Protein AF-A0A2M7XAG6-F1 (afdb_monomer_lite)

Foldseek 3Di:
DLVLLLVLQQLLLQLVCLVPVVCSVVSNCCRPVPVLCVLLQVVHAPVVDPPVVSVVSLLDLRVVNHNVVVCVVVVVDDDVRNVVSVVSNVVSSVVSVVVSVVSVVVSVVSNVVVPD

Sequence (116 aa):
MAVILFFCLLFITNMSAFWMPENGWAAQFLFIAIITDFLSGGVFPLDILPLAFQKVLYSTPFPYLLFFPLQVYLGKIAGLEIIRGLATAFTWVFILFMTVKFIWAKGLRRYSAEGR

Secondary structure (DSSP, 8-state):
-HHHHHHHHHHHHHGGGGT-GGGHHHHHIIIIIIIIHHHTTSSS-GGGS-HHHHHHHHHSSGGGGTHHHHHHHTTSS-THHHHHHHHHHHHHHHHHHHHHHHHHHHHHHHHHHH--

InterPro domains:
  IPR010390 ABC-2 transporter-like [PF06182] (2-115)

Structure (mmCIF, N/CA/C/O backbone):
data_AF-A0A2M7XAG6-F1
#
_entry.id   AF-A0A2M7XAG6-F1
#
loop_
_atom_site.group_PDB
_atom_site.id
_atom_site.type_symbol
_atom_site.label_atom_id
_atom_site.label_alt_id
_atom_site.label_comp_id
_atom_site.label_asym_id
_atom_site.label_entity_id
_atom_site.label_seq_id
_atom_site.pdbx_PDB_ins_code
_atom_site.Cartn_x
_atom_site.Cartn_y
_atom_site.Cartn_z
_atom_site.occupancy
_atom_site.B_iso_or_equiv
_atom_site.auth_seq_id
_atom_site.auth_comp_id
_atom_site.auth_asym_id
_atom_site.auth_atom_id
_atom_site.pdbx_PDB_model_num
ATOM 1 N N . MET A 1 1 ? 3.346 -9.628 6.416 1.00 88.62 1 MET A N 1
ATOM 2 C CA . MET A 1 1 ? 2.461 -9.611 5.223 1.00 88.62 1 MET A CA 1
ATOM 3 C C . MET A 1 1 ? 2.483 -8.257 4.527 1.00 88.62 1 MET A C 1
ATOM 5 O O . MET A 1 1 ? 2.799 -8.244 3.347 1.00 88.62 1 MET A O 1
ATOM 9 N N . ALA A 1 2 ? 2.266 -7.139 5.235 1.00 94.06 2 ALA A N 1
ATOM 10 C CA . ALA A 1 2 ? 2.372 -5.784 4.669 1.00 94.06 2 ALA A CA 1
ATOM 11 C C . ALA A 1 2 ? 3.692 -5.531 3.911 1.00 94.06 2 ALA A C 1
ATOM 13 O O . ALA A 1 2 ? 3.666 -5.102 2.766 1.00 94.06 2 ALA A O 1
ATOM 14 N N . VAL A 1 3 ? 4.837 -5.915 4.493 1.00 96.12 3 VAL A N 1
ATOM 15 C CA . VAL A 1 3 ? 6.156 -5.806 3.832 1.00 96.12 3 VAL A CA 1
ATOM 16 C C . VAL A 1 3 ? 6.214 -6.574 2.507 1.00 96.12 3 VAL A C 1
ATOM 18 O O . VAL A 1 3 ? 6.760 -6.073 1.532 1.00 96.12 3 VAL A O 1
ATOM 21 N N . ILE A 1 4 ? 5.625 -7.772 2.444 1.00 96.88 4 ILE A N 1
ATOM 22 C CA . ILE A 1 4 ? 5.623 -8.600 1.228 1.00 96.88 4 ILE A CA 1
ATOM 23 C C . ILE A 1 4 ? 4.717 -7.974 0.163 1.00 96.88 4 ILE A C 1
ATOM 25 O O . ILE A 1 4 ? 5.116 -7.884 -0.993 1.00 96.88 4 ILE A O 1
ATOM 29 N N . LEU A 1 5 ? 3.525 -7.501 0.550 1.00 96.50 5 LEU A N 1
ATOM 30 C CA . LEU A 1 5 ? 2.631 -6.760 -0.346 1.00 96.50 5 LEU A CA 1
ATOM 31 C C . LEU A 1 5 ? 3.331 -5.532 -0.928 1.00 96.50 5 LEU A C 1
ATOM 33 O O . LEU A 1 5 ? 3.344 -5.356 -2.145 1.00 96.50 5 LEU A O 1
ATOM 37 N N . PHE A 1 6 ? 3.943 -4.719 -0.063 1.00 96.94 6 PHE A N 1
ATOM 38 C CA . PHE A 1 6 ? 4.672 -3.527 -0.474 1.00 96.94 6 PHE A CA 1
ATOM 39 C C . PHE A 1 6 ? 5.818 -3.878 -1.420 1.00 96.94 6 PHE A C 1
ATOM 41 O O . PHE A 1 6 ? 5.941 -3.271 -2.479 1.00 96.94 6 PHE A O 1
ATOM 48 N N . PHE A 1 7 ? 6.602 -4.908 -1.090 1.00 96.75 7 PHE A N 1
ATOM 49 C CA . PHE A 1 7 ? 7.667 -5.399 -1.956 1.00 96.75 7 PHE A CA 1
ATOM 50 C C . PHE A 1 7 ? 7.134 -5.802 -3.335 1.00 96.75 7 PHE A C 1
ATOM 52 O O . PHE A 1 7 ? 7.703 -5.392 -4.341 1.00 96.75 7 PHE A O 1
ATOM 59 N N . CYS A 1 8 ? 6.031 -6.554 -3.417 1.00 97.31 8 CYS A N 1
ATOM 60 C CA . CYS A 1 8 ? 5.456 -6.937 -4.707 1.00 97.31 8 CYS A CA 1
ATOM 61 C C . CYS A 1 8 ? 4.990 -5.720 -5.521 1.00 97.31 8 CYS A C 1
ATOM 63 O O . CYS A 1 8 ? 5.285 -5.652 -6.711 1.00 97.31 8 CYS A O 1
ATOM 65 N N . LEU A 1 9 ? 4.309 -4.750 -4.901 1.00 96.75 9 LEU A N 1
ATOM 66 C CA . LEU A 1 9 ? 3.875 -3.516 -5.574 1.00 96.75 9 LEU A CA 1
ATOM 67 C C . LEU A 1 9 ? 5.068 -2.695 -6.078 1.00 96.75 9 LEU A C 1
ATOM 69 O O . LEU A 1 9 ? 5.099 -2.281 -7.240 1.00 96.75 9 LEU A O 1
ATOM 73 N N . LEU A 1 10 ? 6.073 -2.510 -5.221 1.00 95.69 10 LEU A N 1
ATOM 74 C CA . LEU A 1 10 ? 7.313 -1.816 -5.551 1.00 95.69 10 LEU A CA 1
ATOM 75 C C . LEU A 1 10 ? 8.023 -2.500 -6.719 1.00 95.69 10 LEU A C 1
ATOM 77 O O . LEU A 1 10 ? 8.436 -1.840 -7.671 1.00 95.69 10 LEU A O 1
ATOM 81 N N . PHE A 1 11 ? 8.139 -3.824 -6.670 1.00 95.50 11 PHE A N 1
ATOM 82 C CA . PHE A 1 11 ? 8.861 -4.595 -7.669 1.00 95.50 11 PHE A CA 1
ATOM 83 C C . PHE A 1 11 ? 8.138 -4.598 -9.021 1.00 95.50 11 PHE A C 1
ATOM 85 O O . PHE A 1 11 ? 8.776 -4.350 -10.040 1.00 95.50 11 PHE A O 1
ATOM 92 N N . ILE A 1 12 ? 6.809 -4.766 -9.042 1.00 95.44 12 ILE A N 1
ATOM 93 C CA . ILE A 1 12 ? 5.995 -4.625 -10.265 1.00 95.44 12 ILE A CA 1
ATOM 94 C C . ILE A 1 12 ? 6.201 -3.244 -10.891 1.00 95.44 12 ILE A C 1
ATOM 96 O O . ILE A 1 12 ? 6.410 -3.141 -12.098 1.00 95.44 12 ILE A O 1
ATOM 100 N N . THR A 1 13 ? 6.181 -2.192 -10.072 1.00 94.19 13 THR A N 1
ATOM 101 C CA . THR A 1 13 ? 6.359 -0.819 -10.556 1.00 94.19 13 THR A CA 1
ATOM 102 C C . THR A 1 13 ? 7.747 -0.623 -11.166 1.00 94.19 13 THR A C 1
ATOM 104 O O . THR A 1 13 ? 7.864 -0.064 -12.255 1.00 94.19 13 THR A O 1
ATOM 107 N N . ASN A 1 14 ? 8.796 -1.153 -10.531 1.00 92.75 14 ASN A N 1
ATOM 108 C CA . ASN A 1 14 ? 10.168 -1.080 -11.041 1.00 92.75 14 ASN A CA 1
ATOM 109 C C . ASN A 1 14 ? 10.364 -1.854 -12.355 1.00 92.75 14 ASN A C 1
ATOM 111 O O . ASN A 1 14 ? 11.129 -1.422 -13.212 1.00 92.75 14 ASN A O 1
ATOM 115 N N . MET A 1 15 ? 9.640 -2.958 -12.571 1.00 92.62 15 MET A N 1
ATOM 116 C CA . MET A 1 15 ? 9.723 -3.714 -13.828 1.00 92.62 15 MET A CA 1
ATOM 117 C C . MET A 1 15 ? 9.226 -2.947 -15.054 1.00 92.62 15 MET A C 1
ATOM 119 O O . MET A 1 15 ? 9.534 -3.354 -16.173 1.00 92.62 15 MET A O 1
ATOM 123 N N . SER A 1 16 ? 8.496 -1.840 -14.886 1.00 90.00 16 SER A N 1
ATOM 124 C CA . SER A 1 16 ? 8.133 -0.968 -16.014 1.00 90.00 16 SER A CA 1
ATOM 125 C C . SER A 1 16 ? 9.364 -0.481 -16.799 1.00 90.00 16 SER A C 1
ATOM 127 O O . SER A 1 16 ? 9.289 -0.322 -18.020 1.00 90.00 16 SER A O 1
ATOM 129 N N . ALA A 1 17 ? 10.521 -0.375 -16.133 1.00 89.62 17 ALA A N 1
ATOM 130 C CA . ALA A 1 17 ? 11.795 -0.008 -16.740 1.00 89.62 17 ALA A CA 1
ATOM 131 C C . ALA A 1 17 ? 12.261 -0.976 -17.844 1.00 89.62 17 ALA A C 1
ATOM 133 O O . ALA A 1 17 ? 13.012 -0.566 -18.722 1.00 89.62 17 ALA A O 1
ATOM 134 N N . PHE A 1 18 ? 11.788 -2.232 -17.868 1.00 89.44 18 PHE A N 1
ATOM 135 C CA . PHE A 1 18 ? 12.099 -3.161 -18.965 1.00 89.44 18 PHE A CA 1
ATOM 136 C C . PHE A 1 18 ? 11.540 -2.711 -20.322 1.00 89.44 18 PHE A C 1
ATOM 138 O O . PHE A 1 18 ? 12.059 -3.121 -21.358 1.00 89.44 18 PHE A O 1
ATOM 145 N N . TRP A 1 19 ? 10.472 -1.911 -20.328 1.00 88.88 19 TRP A N 1
ATOM 146 C CA . TRP A 1 19 ? 9.832 -1.426 -21.554 1.00 88.88 19 TRP A CA 1
ATOM 147 C C . TRP A 1 19 ? 10.011 0.072 -21.766 1.00 88.88 19 TRP A C 1
ATOM 149 O O . TRP A 1 19 ? 9.992 0.518 -22.909 1.00 88.88 19 TRP A O 1
ATOM 159 N N . MET A 1 20 ? 10.161 0.842 -20.687 1.00 87.25 20 MET A N 1
ATOM 160 C CA . MET A 1 20 ? 10.309 2.296 -20.732 1.00 87.25 20 MET A CA 1
ATOM 161 C C . MET A 1 20 ? 11.419 2.739 -19.765 1.00 87.25 20 MET A C 1
ATOM 163 O O . MET A 1 20 ? 11.112 3.244 -18.682 1.00 87.25 20 MET A O 1
ATOM 167 N N . PRO A 1 21 ? 12.704 2.542 -20.119 1.00 82.81 21 PRO A N 1
ATOM 168 C CA . PRO A 1 21 ? 13.828 2.842 -19.228 1.00 82.81 21 PRO A CA 1
ATOM 169 C C . PRO A 1 21 ? 13.855 4.316 -18.808 1.00 82.81 21 PRO A C 1
ATOM 171 O O . PRO A 1 21 ? 14.024 4.624 -17.630 1.00 82.81 21 PRO A O 1
ATOM 174 N N . GLU A 1 22 ? 13.576 5.208 -19.763 1.00 82.81 22 GLU A N 1
ATOM 175 C CA . GLU A 1 22 ? 13.532 6.667 -19.594 1.00 82.81 22 GLU A CA 1
ATOM 176 C C . GLU A 1 22 ? 12.492 7.108 -18.537 1.00 82.81 22 GLU A C 1
ATOM 178 O O . GLU A 1 22 ? 12.663 8.119 -17.857 1.00 82.81 22 GLU A O 1
ATOM 183 N N . ASN A 1 23 ? 11.407 6.336 -18.375 1.00 81.88 23 ASN A N 1
ATOM 184 C CA . ASN A 1 23 ? 10.233 6.717 -17.580 1.00 81.88 23 ASN A CA 1
ATOM 185 C C . ASN A 1 23 ? 10.087 5.910 -16.279 1.00 81.88 23 ASN A C 1
ATOM 187 O O . ASN A 1 23 ? 9.092 6.081 -15.567 1.00 81.88 23 ASN A O 1
ATOM 191 N N . GLY A 1 24 ? 11.053 5.052 -15.934 1.00 81.31 24 GLY A N 1
ATOM 192 C CA . GLY A 1 24 ? 10.966 4.201 -14.740 1.00 81.31 24 GLY A CA 1
ATOM 193 C C . GLY A 1 24 ? 10.757 5.000 -13.446 1.00 81.31 24 GLY A C 1
ATOM 194 O O . GLY A 1 24 ? 9.950 4.621 -12.594 1.00 81.31 24 GLY A O 1
ATOM 195 N N . TRP A 1 25 ? 11.406 6.165 -13.331 1.00 85.94 25 TRP A N 1
ATOM 196 C CA . TRP A 1 25 ? 11.255 7.051 -12.172 1.00 85.94 25 TRP A CA 1
ATOM 197 C C . TRP A 1 25 ? 9.837 7.621 -12.034 1.00 85.94 25 TRP A C 1
ATOM 199 O O . TRP A 1 25 ? 9.293 7.655 -10.930 1.00 85.94 25 TRP A O 1
ATOM 209 N N . ALA A 1 26 ? 9.205 8.013 -13.145 1.00 89.44 26 ALA A N 1
ATOM 210 C CA . ALA A 1 26 ? 7.851 8.563 -13.128 1.00 89.44 26 ALA A CA 1
ATOM 211 C C . ALA A 1 26 ? 6.830 7.521 -12.646 1.00 89.44 26 ALA A C 1
ATOM 213 O O . ALA A 1 26 ? 5.965 7.835 -11.829 1.00 89.44 26 ALA A O 1
ATOM 214 N N . ALA A 1 27 ? 6.964 6.266 -13.092 1.00 89.12 27 ALA A N 1
ATOM 215 C CA . ALA A 1 27 ? 6.118 5.172 -12.623 1.00 89.12 27 ALA A CA 1
ATOM 216 C C . ALA A 1 27 ? 6.288 4.940 -11.114 1.00 89.12 27 ALA A C 1
ATOM 218 O O . ALA A 1 27 ? 5.294 4.840 -10.396 1.00 89.12 27 ALA A O 1
ATOM 219 N N . GLN A 1 28 ? 7.532 4.915 -10.622 1.00 89.88 28 GLN A N 1
ATOM 220 C CA . GLN A 1 28 ? 7.812 4.760 -9.194 1.00 89.88 28 GLN A CA 1
ATOM 221 C C . GLN A 1 28 ? 7.217 5.904 -8.369 1.00 89.88 28 GLN A C 1
ATOM 223 O O . GLN A 1 28 ? 6.559 5.652 -7.359 1.00 89.88 28 GLN A O 1
ATOM 228 N N . PHE A 1 29 ? 7.417 7.149 -8.800 1.00 91.19 29 PHE A N 1
ATOM 229 C CA . PHE A 1 29 ? 6.893 8.317 -8.103 1.00 91.19 29 PHE A CA 1
ATOM 230 C C . PHE A 1 29 ? 5.359 8.298 -8.051 1.00 91.19 29 PHE A C 1
ATOM 232 O O . PHE A 1 29 ? 4.776 8.365 -6.971 1.00 91.19 29 PHE A O 1
ATOM 239 N N . LEU A 1 30 ? 4.691 8.116 -9.192 1.00 93.12 30 LEU A N 1
ATOM 240 C CA . LEU A 1 30 ? 3.229 8.116 -9.247 1.00 93.12 30 LEU A CA 1
ATOM 241 C C . LEU A 1 30 ? 2.616 6.951 -8.454 1.00 93.12 30 LEU A C 1
ATOM 243 O O . LEU A 1 30 ? 1.730 7.166 -7.630 1.00 93.12 30 LEU A O 1
ATOM 247 N N . PHE A 1 31 ? 3.073 5.715 -8.666 1.00 92.75 31 PHE A N 1
ATOM 248 C CA . PHE A 1 31 ? 2.430 4.552 -8.04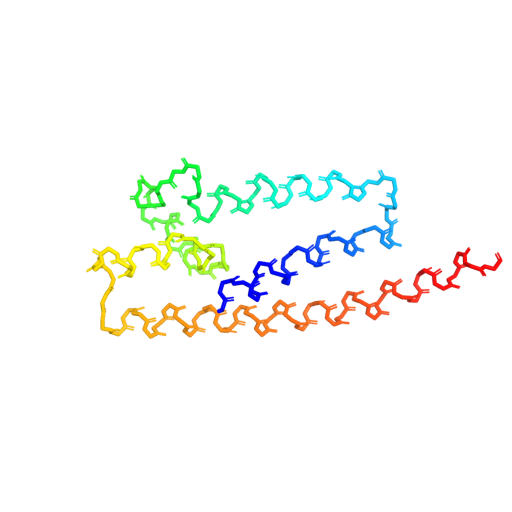7 1.00 92.75 31 PHE A CA 1
ATOM 249 C C . PHE A 1 31 ? 2.802 4.359 -6.579 1.00 92.75 31 PHE A C 1
ATOM 251 O O . PHE A 1 31 ? 1.929 4.057 -5.763 1.00 92.75 31 PHE A O 1
ATOM 258 N N . ILE A 1 32 ? 4.075 4.516 -6.223 1.00 92.75 32 ILE A N 1
ATOM 259 C CA . ILE A 1 32 ? 4.535 4.231 -4.862 1.00 92.75 32 ILE A CA 1
ATOM 260 C C . ILE A 1 32 ? 4.406 5.467 -3.980 1.00 92.75 32 ILE A C 1
ATOM 262 O O . ILE A 1 32 ? 3.804 5.371 -2.916 1.00 92.75 32 ILE A O 1
ATOM 266 N N . ALA A 1 33 ? 4.915 6.622 -4.415 1.00 88.44 33 ALA A N 1
ATOM 267 C CA . ALA A 1 33 ? 4.917 7.808 -3.559 1.00 88.44 33 ALA A CA 1
ATOM 268 C C . ALA A 1 33 ? 3.536 8.467 -3.449 1.00 88.44 33 ALA A C 1
ATOM 270 O O . ALA A 1 33 ? 3.205 8.980 -2.389 1.00 88.44 33 ALA A O 1
ATOM 271 N N . ILE A 1 34 ? 2.724 8.444 -4.514 1.00 92.69 34 ILE A N 1
ATOM 272 C CA . ILE A 1 34 ? 1.401 9.087 -4.499 1.00 92.69 34 ILE A CA 1
ATOM 273 C C . ILE A 1 34 ? 0.291 8.066 -4.249 1.00 92.69 34 ILE A C 1
ATOM 275 O O . ILE A 1 34 ? -0.377 8.115 -3.220 1.00 92.69 34 ILE A O 1
ATOM 279 N N . ILE A 1 35 ? 0.072 7.133 -5.181 1.00 94.12 35 ILE A N 1
ATOM 280 C CA . ILE A 1 35 ? -1.113 6.258 -5.151 1.00 94.12 35 ILE A CA 1
ATOM 281 C C . ILE A 1 35 ? -1.103 5.358 -3.911 1.00 94.12 35 ILE A C 1
ATOM 283 O O . ILE A 1 35 ? -2.106 5.265 -3.207 1.00 94.12 35 ILE A O 1
ATOM 287 N N . THR A 1 36 ? 0.021 4.700 -3.630 1.00 95.19 36 THR A N 1
ATOM 288 C CA . THR A 1 36 ? 0.109 3.760 -2.504 1.00 95.19 36 THR A CA 1
ATOM 289 C C . THR A 1 36 ? -0.034 4.477 -1.162 1.00 95.19 36 THR A C 1
ATOM 291 O O . THR A 1 36 ? -0.755 3.988 -0.294 1.00 95.19 36 THR A O 1
ATOM 294 N N . ASP A 1 37 ? 0.585 5.646 -0.993 1.00 92.00 37 ASP A N 1
ATOM 295 C CA . ASP A 1 37 ? 0.500 6.422 0.250 1.00 92.00 37 ASP A CA 1
ATOM 296 C C . ASP A 1 37 ? -0.932 6.915 0.521 1.00 92.00 37 ASP A C 1
ATOM 298 O O . ASP A 1 37 ? -1.474 6.749 1.616 1.00 92.00 37 ASP A O 1
ATOM 302 N N . PHE A 1 38 ? -1.614 7.397 -0.520 1.00 94.62 38 PHE A N 1
ATOM 303 C CA . PHE A 1 38 ? -2.998 7.856 -0.423 1.00 94.62 38 PHE A CA 1
ATOM 304 C C . PHE A 1 38 ? -3.975 6.708 -0.127 1.00 94.62 38 PHE A C 1
ATOM 306 O O . PHE A 1 38 ? -4.765 6.777 0.813 1.00 94.62 38 PHE A O 1
ATOM 313 N N . LEU A 1 39 ? -3.910 5.617 -0.901 1.00 96.38 39 LEU A N 1
ATOM 314 C CA . LEU A 1 39 ? -4.852 4.495 -0.787 1.00 96.38 39 LEU A CA 1
ATOM 315 C C . LEU A 1 39 ? -4.591 3.604 0.437 1.00 96.38 39 LEU A C 1
ATOM 317 O O . LEU A 1 39 ? -5.477 2.852 0.844 1.00 96.38 39 LEU A O 1
ATOM 321 N N . SER A 1 40 ? -3.392 3.665 1.024 1.00 96.69 40 SER A N 1
ATOM 322 C CA . SER A 1 40 ? -3.066 2.945 2.261 1.00 96.69 40 SER A CA 1
ATOM 323 C C . SER A 1 40 ? -3.484 3.681 3.531 1.00 96.69 40 SER A C 1
ATOM 325 O O . SER A 1 40 ? -3.430 3.077 4.602 1.00 96.69 40 SER A O 1
ATOM 327 N N . GLY A 1 41 ? -3.926 4.938 3.415 1.00 95.38 41 GLY A N 1
ATOM 328 C CA . GLY A 1 41 ? -4.307 5.793 4.537 1.00 95.38 41 GLY A CA 1
ATOM 329 C C . GLY A 1 41 ? -3.136 6.520 5.202 1.00 95.38 41 GLY A C 1
ATOM 330 O O . GLY A 1 41 ? -3.243 6.875 6.374 1.00 95.38 41 GLY A O 1
ATOM 331 N N . GLY A 1 42 ? -2.016 6.701 4.490 1.00 93.50 42 GLY A N 1
ATOM 332 C CA . GLY A 1 42 ? -0.840 7.431 4.978 1.00 93.50 42 GLY A CA 1
ATOM 333 C C . GLY A 1 42 ? -1.074 8.941 5.071 1.00 93.50 42 GLY A C 1
ATOM 334 O O . GLY A 1 42 ? -0.674 9.570 6.047 1.00 93.50 42 GLY A O 1
ATOM 335 N N . VAL A 1 43 ? -1.802 9.509 4.102 1.00 93.12 43 VAL A N 1
ATOM 336 C CA . VAL A 1 43 ? -2.130 10.948 4.070 1.00 93.12 43 VAL A CA 1
ATOM 337 C C . VAL A 1 43 ? -3.289 11.294 5.006 1.00 93.12 43 VAL A C 1
ATOM 339 O O . VAL A 1 43 ? -3.263 12.322 5.680 1.00 93.12 43 VAL A O 1
ATOM 342 N N . PHE A 1 44 ? -4.317 10.446 5.056 1.00 93.44 44 PHE A N 1
ATOM 343 C CA . PHE A 1 44 ? -5.442 10.601 5.972 1.00 93.44 44 PHE A CA 1
ATOM 344 C C . PHE A 1 44 ? -6.077 9.248 6.332 1.00 93.44 44 PHE A C 1
ATOM 346 O O . PHE A 1 44 ? -5.988 8.294 5.556 1.00 93.44 44 PHE A O 1
ATOM 353 N N . PRO A 1 45 ? -6.772 9.159 7.480 1.00 94.94 45 PRO A N 1
ATOM 354 C CA . PRO A 1 45 ? -7.482 7.951 7.889 1.00 94.94 45 PRO A CA 1
ATOM 355 C C . PRO A 1 45 ? -8.575 7.550 6.889 1.00 94.94 45 PRO A C 1
ATOM 357 O O . PRO A 1 45 ? -9.434 8.358 6.550 1.00 94.94 45 PRO A O 1
ATOM 360 N N . LEU A 1 46 ? -8.603 6.293 6.436 1.00 96.06 46 LEU A N 1
ATOM 361 C CA . LEU A 1 46 ? -9.586 5.855 5.432 1.00 96.06 46 LEU A CA 1
ATOM 362 C C . LEU A 1 46 ? -11.035 5.851 5.955 1.00 96.06 46 LEU A C 1
ATOM 364 O O . LEU A 1 46 ? -11.971 5.832 5.157 1.00 96.06 46 LEU A O 1
ATOM 368 N N . ASP A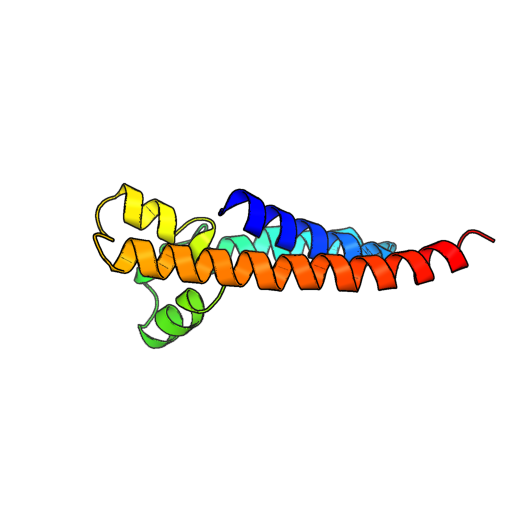 1 47 ? -11.229 5.889 7.275 1.00 94.25 47 ASP A N 1
ATOM 369 C CA . ASP A 1 47 ? -12.540 5.919 7.931 1.00 94.25 47 ASP A CA 1
ATOM 370 C C . ASP A 1 47 ? -13.279 7.263 7.775 1.00 94.25 47 ASP A C 1
ATOM 372 O O . ASP A 1 47 ? -14.489 7.306 7.998 1.00 94.25 47 ASP A O 1
ATOM 376 N N . ILE A 1 48 ? -12.612 8.327 7.303 1.00 95.81 48 ILE A N 1
ATOM 377 C CA . ILE A 1 48 ? -13.271 9.604 6.962 1.00 95.81 48 ILE A CA 1
ATOM 378 C C . ILE A 1 48 ? -14.055 9.543 5.643 1.00 95.81 48 ILE A C 1
ATOM 380 O O . ILE A 1 48 ? -14.897 10.399 5.375 1.00 95.81 48 ILE A O 1
ATOM 384 N N . LEU A 1 49 ? -13.744 8.571 4.778 1.00 95.56 49 LEU A N 1
ATOM 385 C CA . LEU A 1 49 ? -14.357 8.459 3.456 1.00 95.56 49 LEU A CA 1
ATOM 386 C C . LEU A 1 49 ? -15.790 7.916 3.554 1.00 95.56 49 LEU A C 1
ATOM 388 O O . LEU A 1 49 ? -16.109 7.183 4.489 1.00 95.56 49 LEU A O 1
ATOM 392 N N . PRO A 1 50 ? -16.666 8.175 2.567 1.00 97.12 50 PRO A N 1
ATOM 393 C CA . PRO A 1 50 ? -17.991 7.563 2.547 1.00 97.12 50 PRO A CA 1
ATOM 394 C C . PRO A 1 50 ? -17.911 6.030 2.500 1.00 97.12 50 PRO A C 1
ATOM 396 O O . PRO A 1 50 ? -17.030 5.458 1.854 1.00 97.12 50 PRO A O 1
ATOM 399 N N . LEU A 1 51 ? -18.884 5.352 3.117 1.00 95.88 51 LEU A N 1
ATOM 400 C CA . LEU A 1 51 ? -18.878 3.893 3.301 1.00 95.88 51 LEU A CA 1
ATOM 401 C C . LEU A 1 51 ? -18.699 3.103 1.987 1.00 95.88 51 LEU A C 1
ATOM 403 O O . LEU A 1 51 ? -18.085 2.038 1.978 1.00 95.88 51 LEU A O 1
ATOM 407 N N . ALA A 1 52 ? -19.215 3.622 0.868 1.00 96.19 52 ALA A N 1
ATOM 408 C CA . ALA A 1 52 ? -19.037 3.015 -0.451 1.00 96.19 52 ALA A CA 1
ATOM 409 C C . ALA A 1 52 ? -17.556 2.949 -0.870 1.00 96.19 52 ALA A C 1
ATOM 411 O O . ALA A 1 52 ? -17.094 1.901 -1.317 1.00 96.19 52 ALA A O 1
ATOM 412 N N . PHE A 1 53 ? -16.799 4.031 -0.664 1.00 95.81 53 PHE A N 1
ATOM 413 C CA . PHE A 1 53 ? -15.370 4.084 -0.980 1.00 95.81 53 PHE A CA 1
ATOM 414 C C . PHE A 1 53 ? -14.558 3.192 -0.052 1.00 95.81 53 PHE A C 1
ATOM 416 O O . PHE A 1 53 ? -13.675 2.478 -0.519 1.00 95.81 53 PHE A O 1
ATOM 423 N N . GLN A 1 54 ? -14.897 3.171 1.239 1.00 95.44 54 GLN A N 1
ATOM 424 C CA . GLN A 1 54 ? -14.242 2.278 2.192 1.00 95.44 54 GLN A CA 1
ATOM 425 C C . GLN A 1 54 ? -14.369 0.816 1.749 1.00 95.44 54 GLN A C 1
ATOM 427 O O . GLN A 1 54 ? -13.367 0.113 1.670 1.00 95.44 54 GLN A O 1
ATOM 432 N N . LYS A 1 55 ? -15.575 0.364 1.377 1.00 94.94 55 LYS A N 1
ATOM 433 C CA . LYS A 1 55 ? -15.801 -1.012 0.895 1.00 94.94 55 LYS A CA 1
ATOM 434 C C . LYS A 1 55 ? -14.927 -1.360 -0.310 1.00 94.94 55 LYS A C 1
ATOM 436 O O . LYS A 1 55 ? -14.365 -2.451 -0.355 1.00 94.94 55 LYS A O 1
ATOM 441 N N . VAL A 1 56 ? -14.790 -0.434 -1.260 1.00 96.00 56 VAL A N 1
ATOM 442 C CA . VAL A 1 56 ? -13.913 -0.623 -2.423 1.00 96.00 56 VAL A CA 1
ATOM 443 C C . VAL A 1 56 ? -12.455 -0.699 -1.979 1.00 96.00 56 VAL A C 1
ATOM 445 O O . VAL A 1 56 ? -11.765 -1.646 -2.342 1.00 96.00 56 VAL A O 1
ATOM 448 N N . LEU A 1 57 ? -11.990 0.227 -1.142 1.00 96.06 57 LEU A N 1
ATOM 449 C CA . LEU A 1 57 ? -10.612 0.241 -0.649 1.00 96.06 57 LEU A CA 1
ATOM 450 C C . LEU A 1 57 ? -10.254 -1.042 0.100 1.00 96.06 57 LEU A C 1
ATOM 452 O O . LEU A 1 57 ? -9.231 -1.646 -0.208 1.00 96.06 57 LEU A O 1
ATOM 456 N N . TYR A 1 58 ? -11.104 -1.512 1.013 1.00 95.94 58 TYR A N 1
ATOM 457 C CA . TYR A 1 58 ? -10.878 -2.758 1.752 1.00 95.94 58 TYR A CA 1
ATOM 458 C C . TYR A 1 58 ? -10.896 -4.013 0.866 1.00 95.94 58 TYR A C 1
ATOM 460 O O . TYR A 1 58 ? -10.410 -5.057 1.286 1.00 95.94 58 TYR A O 1
ATOM 468 N N . SER A 1 59 ? -11.397 -3.932 -0.370 1.00 95.94 59 SER A N 1
ATOM 469 C CA . SER A 1 59 ? -11.247 -5.019 -1.348 1.00 95.94 59 SER A CA 1
ATOM 470 C C . SER A 1 59 ? -9.880 -5.027 -2.049 1.00 95.94 59 SER A C 1
ATOM 472 O O . SER A 1 59 ? -9.502 -6.031 -2.649 1.00 95.94 59 SER A O 1
ATOM 474 N N . THR A 1 60 ? -9.118 -3.934 -1.957 1.00 96.50 60 THR A N 1
ATOM 475 C CA . THR A 1 60 ? -7.803 -3.740 -2.595 1.00 96.50 60 THR A CA 1
ATOM 476 C C . THR A 1 60 ? -6.648 -4.083 -1.636 1.00 96.50 60 THR A C 1
ATOM 478 O O . THR A 1 60 ? -6.881 -4.229 -0.434 1.00 96.50 60 THR A O 1
ATOM 481 N N . PRO A 1 61 ? -5.384 -4.191 -2.099 1.00 96.69 61 PRO A N 1
ATOM 482 C CA . PRO A 1 61 ? -4.271 -4.504 -1.201 1.00 96.69 61 PRO A CA 1
ATOM 483 C C . PRO A 1 61 ? -3.831 -3.320 -0.324 1.00 96.69 61 PRO A C 1
ATOM 485 O O . PRO A 1 61 ? -3.127 -3.532 0.662 1.00 96.69 61 PRO A O 1
ATOM 488 N N . PHE A 1 62 ? -4.202 -2.083 -0.672 1.00 97.25 62 PHE A N 1
ATOM 489 C CA . PHE A 1 62 ? -3.578 -0.878 -0.116 1.00 97.25 62 PHE A CA 1
ATOM 490 C C . PHE A 1 62 ? -3.850 -0.653 1.378 1.00 97.25 62 PHE A C 1
ATOM 492 O O . PHE A 1 62 ? -2.883 -0.419 2.106 1.00 97.25 62 PHE A O 1
ATOM 499 N N . PRO A 1 63 ? -5.088 -0.794 1.899 1.00 97.38 63 PRO A N 1
ATOM 500 C CA . PRO A 1 63 ? -5.336 -0.584 3.328 1.00 97.38 63 PRO A CA 1
ATOM 501 C C . PRO A 1 63 ? -4.548 -1.546 4.221 1.00 97.38 63 PRO A C 1
ATOM 503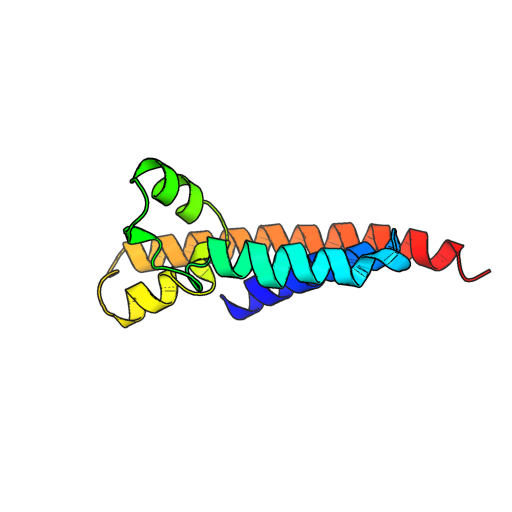 O O . PRO A 1 63 ? -4.222 -1.213 5.357 1.00 97.38 63 PRO A O 1
ATOM 506 N N . TYR A 1 64 ? -4.200 -2.728 3.707 1.00 97.44 64 TYR A N 1
ATOM 507 C CA . TYR A 1 64 ? -3.438 -3.752 4.427 1.00 97.44 64 TYR A CA 1
ATOM 508 C C . TYR A 1 64 ? -1.945 -3.434 4.569 1.00 97.44 64 TYR A C 1
ATOM 510 O O . TYR A 1 64 ? -1.236 -4.155 5.275 1.00 97.44 64 TYR A O 1
ATOM 518 N N . LEU A 1 65 ? -1.469 -2.362 3.930 1.00 96.69 65 LEU A N 1
ATOM 519 C CA . LEU A 1 65 ? -0.103 -1.865 4.073 1.00 96.69 65 LEU A CA 1
ATOM 520 C C . LEU A 1 65 ? 0.082 -1.034 5.347 1.00 96.69 65 LEU A C 1
ATOM 522 O O . LEU A 1 65 ? 1.138 -1.132 5.968 1.00 96.69 65 LEU A O 1
ATOM 526 N N . LEU A 1 66 ? -0.930 -0.247 5.738 1.00 96.62 66 LEU A N 1
ATOM 527 C CA . LEU A 1 66 ? -0.815 0.727 6.830 1.00 96.62 66 LEU A CA 1
ATOM 528 C C . LEU A 1 66 ? -2.100 0.865 7.658 1.00 96.62 66 LEU A C 1
ATOM 530 O O . LEU A 1 66 ? -2.080 0.581 8.856 1.00 96.62 66 LEU A O 1
ATOM 534 N N . PHE A 1 67 ? -3.226 1.251 7.050 1.00 97.31 67 PHE A N 1
ATOM 535 C CA . PHE A 1 67 ? -4.440 1.568 7.811 1.00 97.31 67 PHE A CA 1
ATOM 536 C C . PHE A 1 67 ? -4.999 0.383 8.611 1.00 97.31 67 PHE A C 1
ATOM 538 O O . PHE A 1 67 ? -5.290 0.514 9.796 1.00 97.31 67 PHE A O 1
ATOM 545 N N . PHE A 1 68 ? -5.120 -0.796 8.002 1.00 97.19 68 PHE A N 1
ATOM 546 C CA . PHE A 1 68 ? -5.614 -1.999 8.673 1.00 97.19 68 PHE A CA 1
ATOM 547 C C . PHE A 1 68 ? -4.749 -2.427 9.875 1.00 97.19 68 PHE A C 1
ATOM 549 O O . PHE A 1 68 ? -5.311 -2.560 10.964 1.00 97.19 68 PHE A O 1
ATOM 556 N N . PRO A 1 69 ? -3.415 -2.628 9.757 1.00 96.12 69 PRO A N 1
ATOM 557 C CA . PRO A 1 69 ? -2.605 -3.010 10.914 1.00 96.12 69 PRO A CA 1
ATOM 558 C C . PRO A 1 69 ? -2.610 -1.938 12.009 1.00 96.12 69 PRO A C 1
ATOM 560 O O . PRO A 1 69 ? -2.603 -2.288 13.187 1.00 96.12 69 PRO A O 1
ATOM 563 N N . LEU A 1 70 ? -2.706 -0.653 11.648 1.00 96.44 70 LEU A N 1
ATOM 564 C CA . LEU A 1 70 ? -2.870 0.428 12.618 1.00 96.44 70 LEU A CA 1
ATOM 565 C C . LEU A 1 70 ? -4.192 0.304 13.393 1.00 96.44 70 LEU A C 1
ATOM 567 O O . LEU A 1 70 ? -4.209 0.425 14.613 1.00 96.44 70 LEU A O 1
ATOM 571 N N . GLN A 1 71 ? -5.299 0.012 12.712 1.00 96.38 71 GLN A N 1
ATOM 572 C CA . GLN A 1 71 ? -6.613 -0.166 13.340 1.00 96.38 71 GLN A CA 1
ATOM 573 C C . GLN A 1 71 ? -6.667 -1.411 14.243 1.00 96.38 71 GLN A C 1
ATOM 575 O O . GLN A 1 71 ? -7.310 -1.380 15.293 1.00 96.38 71 GLN A O 1
ATOM 580 N N . VAL A 1 72 ? -5.954 -2.484 13.880 1.00 96.69 72 VAL A N 1
ATOM 581 C CA . VAL A 1 72 ? -5.756 -3.660 14.747 1.00 96.69 72 VAL A CA 1
ATOM 582 C C . VAL A 1 72 ? -4.933 -3.291 15.982 1.00 96.69 72 VAL A C 1
ATOM 584 O O . VAL A 1 72 ? -5.326 -3.623 17.096 1.00 96.69 72 VAL A O 1
ATOM 587 N N . TYR A 1 73 ? -3.827 -2.563 15.805 1.00 96.06 73 TYR A N 1
ATOM 588 C CA . TYR A 1 73 ? -2.975 -2.111 16.910 1.00 96.06 73 TYR A CA 1
ATOM 589 C C . TYR A 1 73 ? -3.730 -1.213 17.901 1.00 96.06 73 TYR A C 1
ATOM 591 O O . TYR A 1 73 ? -3.575 -1.353 19.110 1.00 96.06 73 TYR A O 1
ATOM 599 N N . LEU A 1 74 ? -4.599 -0.335 17.395 1.00 96.62 74 LEU A N 1
ATOM 600 C CA . LEU A 1 74 ? -5.458 0.535 18.204 1.00 96.62 74 LEU A CA 1
ATOM 601 C C . LEU A 1 74 ? -6.650 -0.196 18.850 1.00 96.62 74 LEU A C 1
ATOM 603 O O . LEU A 1 74 ? -7.455 0.443 19.523 1.00 96.62 74 LEU A O 1
ATOM 607 N N . GLY A 1 75 ? -6.811 -1.504 18.625 1.00 96.31 75 GLY A N 1
ATOM 608 C CA . GLY A 1 75 ? -7.910 -2.298 19.179 1.00 96.31 75 GLY A CA 1
ATOM 609 C C . GLY A 1 75 ? -9.283 -2.019 18.555 1.00 96.31 75 GLY A C 1
ATOM 610 O O . GLY A 1 75 ? -10.294 -2.480 19.078 1.00 96.31 75 GLY A O 1
ATOM 611 N N . LYS A 1 76 ? -9.342 -1.283 17.437 1.00 95.38 76 LYS A N 1
ATOM 612 C CA . LYS A 1 76 ? -10.593 -0.964 16.727 1.00 95.38 76 LYS A CA 1
ATOM 613 C C . LYS A 1 76 ? -11.104 -2.136 15.882 1.00 95.38 76 LYS A C 1
ATOM 615 O O . LYS A 1 76 ? -12.303 -2.252 15.651 1.00 95.38 76 LYS A O 1
ATOM 620 N N . ILE A 1 77 ? -10.200 -3.010 15.434 1.00 95.69 77 ILE A N 1
ATOM 621 C CA . ILE A 1 77 ? -10.515 -4.254 14.720 1.00 95.69 77 ILE A CA 1
ATOM 622 C C . ILE A 1 77 ? -10.119 -5.435 15.608 1.00 95.69 77 ILE A C 1
ATOM 624 O O . ILE A 1 77 ? -8.963 -5.543 16.013 1.00 95.69 77 ILE A O 1
ATOM 628 N N . ALA A 1 78 ? -11.067 -6.336 15.879 1.00 94.88 78 ALA A N 1
ATOM 629 C CA . ALA A 1 78 ? -10.876 -7.471 16.778 1.00 94.88 78 ALA A CA 1
ATOM 630 C C . ALA A 1 78 ? -11.556 -8.755 16.269 1.00 94.88 78 ALA A C 1
ATOM 632 O O . ALA A 1 78 ? -12.449 -8.727 15.418 1.00 94.88 78 ALA A O 1
ATOM 633 N N . GLY A 1 79 ? -11.134 -9.899 16.814 1.00 95.00 79 GLY A N 1
ATOM 634 C CA . GLY A 1 79 ? -11.765 -11.199 16.575 1.00 95.00 79 GLY A CA 1
ATOM 635 C C . GLY A 1 79 ? -11.730 -11.637 15.107 1.00 95.00 79 GLY A C 1
ATOM 636 O O . GLY A 1 79 ? -10.675 -11.653 14.470 1.00 95.00 79 GLY A O 1
ATOM 637 N N . LEU A 1 80 ? -12.896 -12.006 14.569 1.00 96.12 80 LEU A N 1
ATOM 638 C CA . LEU A 1 80 ? -13.030 -12.554 13.215 1.00 96.12 80 LEU A CA 1
ATOM 639 C C . LEU A 1 80 ? -12.624 -11.557 12.117 1.00 96.12 80 LEU A C 1
ATOM 641 O O . LEU A 1 80 ? -12.148 -11.970 11.060 1.00 96.12 80 LEU A O 1
ATOM 645 N N . GLU A 1 81 ? -12.755 -10.254 12.368 1.00 94.88 81 GLU A N 1
ATOM 646 C CA . GLU A 1 81 ? -12.384 -9.213 11.404 1.00 94.88 81 GLU A CA 1
ATOM 647 C C . GLU A 1 81 ? -10.868 -9.160 11.160 1.00 94.88 81 GLU A C 1
ATOM 649 O O . GLU A 1 81 ? -10.432 -8.920 10.032 1.00 94.88 81 GLU A O 1
ATOM 654 N N . ILE A 1 82 ? -10.050 -9.492 12.171 1.00 96.62 82 ILE A N 1
ATOM 655 C CA . ILE A 1 82 ? -8.596 -9.633 11.994 1.00 96.62 82 ILE A CA 1
ATOM 656 C C . ILE A 1 82 ? -8.305 -10.770 11.014 1.00 96.62 82 ILE A C 1
ATOM 658 O O . ILE A 1 82 ? -7.545 -10.597 10.063 1.00 96.62 82 ILE A O 1
ATOM 662 N N . ILE A 1 83 ? -8.937 -11.928 11.222 1.00 96.81 83 ILE A N 1
ATOM 663 C CA . ILE A 1 83 ? -8.737 -13.119 10.387 1.00 96.81 83 ILE A CA 1
ATOM 664 C C . ILE A 1 83 ? -9.160 -12.833 8.943 1.00 96.81 83 ILE A C 1
ATOM 666 O O . ILE A 1 83 ? -8.418 -13.157 8.017 1.00 96.81 83 ILE A O 1
ATOM 670 N N . ARG A 1 84 ? -10.310 -12.174 8.745 1.00 95.69 84 ARG A N 1
ATOM 671 C CA . ARG A 1 84 ? -10.781 -11.745 7.419 1.00 95.69 84 ARG A CA 1
ATOM 672 C C . ARG A 1 84 ? -9.772 -10.830 6.736 1.00 95.69 84 ARG A C 1
ATOM 674 O O . ARG A 1 84 ? -9.397 -11.090 5.597 1.00 95.69 84 ARG A O 1
ATOM 681 N N . GLY A 1 85 ? -9.281 -9.804 7.430 1.00 95.81 85 GLY A N 1
ATOM 682 C CA . GLY A 1 85 ? -8.301 -8.887 6.854 1.00 95.81 85 GLY A CA 1
ATOM 683 C C . GLY A 1 85 ? -6.962 -9.553 6.527 1.00 95.81 85 GLY A C 1
ATOM 684 O O . GLY A 1 85 ? -6.390 -9.293 5.469 1.00 95.81 85 GLY A O 1
ATOM 685 N N . LEU A 1 86 ? -6.490 -10.476 7.371 1.00 96.50 86 LEU A N 1
ATOM 686 C CA . LEU A 1 86 ? -5.299 -11.277 7.081 1.00 96.50 86 LEU A CA 1
ATOM 687 C C . LEU A 1 86 ? -5.511 -12.199 5.871 1.00 96.50 86 LEU A C 1
ATOM 689 O O . LEU A 1 86 ? -4.625 -12.288 5.022 1.00 96.50 86 LEU A O 1
ATOM 693 N N . ALA A 1 87 ? -6.676 -12.837 5.741 1.00 96.94 87 ALA A N 1
ATOM 694 C CA . ALA A 1 87 ? -7.005 -13.669 4.583 1.00 96.94 87 ALA A CA 1
ATOM 695 C C . ALA A 1 87 ? -7.040 -12.851 3.279 1.00 96.94 87 ALA A C 1
ATOM 697 O O . ALA A 1 87 ? -6.480 -13.279 2.264 1.00 96.94 87 ALA A O 1
ATOM 698 N N . THR A 1 88 ? -7.616 -11.645 3.306 1.00 97.06 88 THR A N 1
ATOM 699 C CA . THR A 1 88 ? -7.603 -10.726 2.158 1.00 97.06 88 THR A CA 1
ATOM 700 C C . THR A 1 88 ? -6.178 -10.301 1.804 1.00 97.06 88 THR A C 1
ATOM 702 O O . THR A 1 88 ? -5.777 -10.391 0.643 1.00 97.06 88 THR A O 1
ATOM 705 N N . ALA A 1 89 ? -5.370 -9.914 2.797 1.00 97.31 89 ALA A N 1
ATOM 706 C CA . ALA A 1 89 ? -3.971 -9.553 2.584 1.00 97.31 89 ALA A CA 1
ATOM 707 C C . ALA A 1 89 ? -3.160 -10.719 1.991 1.00 97.31 89 ALA A C 1
ATOM 709 O O . ALA A 1 89 ? -2.376 -10.517 1.067 1.00 97.31 89 ALA A O 1
ATOM 710 N N . PHE A 1 90 ? -3.370 -11.946 2.476 1.00 97.88 90 PHE A N 1
ATOM 711 C CA . PHE A 1 90 ? -2.725 -13.147 1.941 1.00 97.88 90 PHE A CA 1
ATOM 712 C C . PHE A 1 90 ? -3.125 -13.420 0.486 1.00 97.88 90 PHE A C 1
ATOM 714 O O . PHE A 1 90 ? -2.264 -13.682 -0.354 1.00 97.88 90 PHE A O 1
ATOM 721 N N . THR A 1 91 ? -4.417 -13.299 0.175 1.00 98.00 91 THR A N 1
ATOM 722 C CA . THR A 1 91 ? -4.943 -13.450 -1.190 1.00 98.00 91 THR A CA 1
ATOM 723 C C . THR A 1 91 ? -4.263 -12.469 -2.145 1.00 98.00 91 THR A C 1
ATOM 725 O O . THR A 1 91 ? -3.796 -12.861 -3.214 1.00 98.00 91 THR A O 1
ATOM 728 N N . TRP A 1 92 ? -4.108 -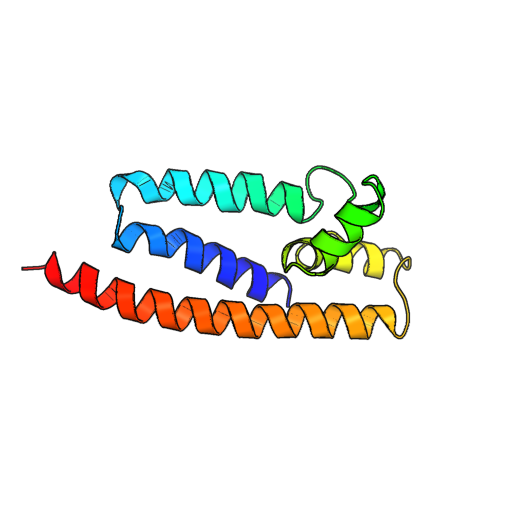11.209 -1.734 1.00 98.12 92 TRP A N 1
ATOM 729 C CA . TRP A 1 92 ? -3.398 -10.215 -2.534 1.00 98.12 92 TRP A CA 1
ATOM 730 C C . TRP A 1 92 ? -1.899 -10.482 -2.661 1.00 98.12 92 TRP A C 1
ATOM 732 O O . TRP A 1 92 ? -1.358 -10.279 -3.746 1.00 98.12 92 TRP A O 1
ATOM 742 N N . VAL A 1 93 ? -1.226 -10.978 -1.615 1.00 98.12 93 VAL A N 1
ATOM 743 C CA . VAL A 1 93 ? 0.180 -11.414 -1.726 1.00 98.12 93 VAL A CA 1
ATOM 744 C C . VAL A 1 93 ? 0.304 -12.471 -2.815 1.00 98.12 93 VAL A C 1
ATOM 746 O O . VAL A 1 93 ? 1.173 -12.358 -3.675 1.00 98.12 93 VAL A O 1
ATOM 749 N N . PHE A 1 94 ? -0.579 -13.468 -2.812 1.00 98.25 94 PHE A N 1
ATOM 750 C CA . PHE A 1 94 ? -0.564 -14.529 -3.810 1.00 98.25 94 PHE A CA 1
ATOM 751 C C . PHE A 1 94 ? -0.786 -13.984 -5.230 1.00 98.25 94 PHE A C 1
ATOM 753 O O . PHE A 1 94 ? 0.011 -14.268 -6.125 1.00 98.25 94 PHE A O 1
ATOM 760 N N . ILE A 1 95 ? -1.811 -13.149 -5.429 1.00 98.44 95 ILE A N 1
ATOM 761 C CA . ILE A 1 95 ? -2.117 -12.533 -6.731 1.00 98.44 95 ILE A CA 1
ATOM 762 C C . ILE A 1 95 ? -0.938 -11.689 -7.230 1.00 98.44 95 ILE A C 1
ATOM 764 O O . ILE A 1 95 ? -0.479 -11.869 -8.358 1.00 98.44 95 ILE A O 1
ATOM 768 N N . LEU A 1 96 ? -0.413 -10.787 -6.397 1.00 98.06 96 LEU A N 1
ATOM 769 C CA . LEU A 1 96 ? 0.686 -9.903 -6.783 1.00 98.06 96 LEU A CA 1
ATOM 770 C C . LEU A 1 96 ? 1.979 -10.678 -7.036 1.00 98.06 96 LEU A C 1
ATOM 772 O O . LEU A 1 96 ? 2.703 -10.352 -7.972 1.00 98.06 96 LEU A O 1
ATOM 776 N N . PHE A 1 97 ? 2.256 -11.730 -6.268 1.00 98.12 97 PHE A N 1
ATOM 777 C CA . PHE A 1 97 ? 3.416 -12.584 -6.499 1.00 98.12 97 PHE A CA 1
ATOM 778 C C . PHE A 1 97 ? 3.341 -13.304 -7.854 1.00 98.12 97 PHE A C 1
ATOM 780 O O . PHE A 1 97 ? 4.329 -13.355 -8.589 1.00 98.12 97 PHE A O 1
ATOM 787 N N . MET A 1 98 ? 2.164 -13.810 -8.237 1.00 98.38 98 MET A N 1
ATOM 788 C CA . MET A 1 98 ? 1.971 -14.395 -9.569 1.00 98.38 98 MET A CA 1
ATOM 789 C C . MET A 1 98 ? 2.141 -13.350 -10.675 1.00 98.38 98 MET A C 1
ATOM 791 O O . MET A 1 98 ? 2.807 -13.619 -11.678 1.00 98.38 98 MET A O 1
ATOM 795 N N . THR A 1 99 ? 1.633 -12.136 -10.459 1.00 97.94 99 THR A N 1
ATOM 796 C CA . THR A 1 99 ? 1.838 -11.000 -11.366 1.00 97.94 99 THR A CA 1
ATOM 797 C C . THR A 1 99 ? 3.319 -10.647 -11.511 1.00 97.94 99 THR A C 1
ATOM 799 O O . THR A 1 99 ? 3.793 -10.497 -12.635 1.00 97.94 99 THR A O 1
ATOM 802 N N . VAL A 1 100 ? 4.081 -10.601 -10.412 1.00 97.44 100 VAL A N 1
ATOM 803 C CA . VAL A 1 100 ? 5.542 -10.409 -10.425 1.00 97.44 100 VAL A CA 1
ATOM 804 C C . VAL A 1 100 ? 6.211 -11.452 -11.315 1.00 97.44 100 VAL A C 1
ATOM 806 O O . VAL A 1 100 ? 6.956 -11.090 -12.222 1.00 97.44 100 VAL A O 1
ATOM 809 N N . LYS A 1 101 ? 5.934 -12.746 -11.097 1.00 96.75 101 LYS A N 1
ATOM 810 C CA . LYS A 1 101 ? 6.545 -13.826 -11.890 1.00 96.75 101 LYS A CA 1
ATOM 811 C C . LYS A 1 101 ? 6.221 -13.697 -13.378 1.00 96.75 101 LYS A C 1
ATOM 813 O O . LYS A 1 101 ? 7.089 -13.924 -14.221 1.00 96.75 101 LYS A O 1
ATOM 818 N N . PHE A 1 102 ? 4.982 -13.335 -13.698 1.00 96.94 102 PHE A N 1
ATOM 819 C CA . PHE A 1 102 ? 4.526 -13.168 -15.072 1.00 96.94 102 PHE A CA 1
ATOM 820 C C . PHE A 1 102 ? 5.198 -11.983 -15.776 1.00 96.94 102 PHE A C 1
ATOM 822 O O . PHE A 1 102 ? 5.717 -12.140 -16.884 1.00 96.94 102 PHE A O 1
ATOM 829 N N . ILE A 1 103 ? 5.216 -10.810 -15.137 1.00 95.81 103 ILE A N 1
ATOM 830 C CA . ILE A 1 103 ? 5.838 -9.604 -15.698 1.00 95.81 103 ILE A CA 1
ATOM 831 C C . ILE A 1 103 ? 7.346 -9.815 -15.830 1.00 95.81 103 ILE A C 1
ATOM 833 O O . ILE A 1 103 ? 7.899 -9.515 -16.884 1.00 95.81 103 ILE A O 1
ATOM 837 N N . TRP A 1 104 ? 7.994 -10.421 -14.833 1.00 95.12 104 TRP A N 1
ATOM 838 C CA . TRP A 1 104 ? 9.422 -10.739 -14.870 1.00 95.12 104 TRP A CA 1
ATOM 839 C C . TRP A 1 104 ? 9.803 -11.585 -16.087 1.00 95.12 104 TRP A C 1
ATOM 841 O O . TRP A 1 104 ? 10.720 -11.239 -16.832 1.00 95.12 104 TRP A O 1
ATOM 851 N N . ALA A 1 105 ? 9.059 -12.667 -16.339 1.00 94.12 105 ALA A N 1
ATOM 852 C CA . ALA A 1 105 ? 9.315 -13.549 -17.474 1.00 94.12 105 ALA A CA 1
ATOM 853 C C . ALA A 1 105 ? 9.175 -12.825 -18.825 1.00 94.12 105 ALA A C 1
ATOM 855 O O . ALA A 1 105 ? 9.918 -13.115 -19.764 1.00 94.12 105 ALA A O 1
ATOM 856 N N . LYS A 1 106 ? 8.238 -11.874 -18.934 1.00 93.25 106 LYS A N 1
ATOM 857 C CA . LYS A 1 106 ? 8.090 -11.036 -20.132 1.00 93.25 106 LYS A CA 1
ATOM 858 C C . LYS A 1 106 ? 9.194 -9.984 -20.245 1.00 93.25 106 LYS A C 1
ATOM 860 O O . LYS A 1 106 ? 9.709 -9.780 -21.342 1.00 93.25 106 LYS A O 1
ATOM 865 N N . GLY A 1 107 ? 9.558 -9.347 -19.135 1.00 91.62 107 GLY A N 1
ATOM 866 C CA . GLY A 1 107 ? 10.569 -8.292 -19.078 1.00 91.62 107 GLY A CA 1
ATOM 867 C C . GLY A 1 107 ? 11.950 -8.794 -19.480 1.00 91.62 107 GLY A C 1
ATOM 868 O O . GLY A 1 107 ? 12.595 -8.196 -20.338 1.00 91.62 107 GLY A O 1
ATOM 869 N N . LEU A 1 108 ? 12.350 -9.967 -18.975 1.00 89.50 108 LEU A N 1
ATOM 870 C CA . LEU A 1 108 ? 13.618 -10.601 -19.343 1.00 89.50 108 LEU A CA 1
ATOM 871 C C . LEU A 1 108 ? 13.748 -10.843 -20.851 1.00 89.50 108 LEU A C 1
ATOM 873 O O . LEU A 1 108 ? 14.789 -10.551 -21.430 1.00 89.50 108 LEU A O 1
ATOM 877 N N . ARG A 1 109 ? 12.685 -11.320 -21.513 1.00 87.00 109 ARG A N 1
ATOM 878 C CA . ARG A 1 109 ? 12.701 -11.549 -22.970 1.00 87.00 109 ARG A CA 1
ATOM 879 C C . ARG A 1 109 ? 12.936 -10.261 -23.759 1.00 87.00 109 ARG A C 1
ATOM 881 O O . ARG A 1 109 ? 13.581 -10.307 -24.800 1.00 87.00 109 ARG A O 1
ATOM 888 N N . ARG A 1 110 ? 12.405 -9.130 -23.281 1.00 80.94 110 ARG A N 1
ATOM 889 C CA . ARG A 1 110 ? 12.585 -7.816 -23.915 1.00 80.94 110 ARG A CA 1
ATOM 890 C C . ARG A 1 110 ? 13.997 -7.284 -23.690 1.00 80.94 110 ARG A C 1
ATOM 892 O O . ARG A 1 110 ? 14.616 -6.839 -24.649 1.00 80.94 110 ARG A O 1
ATOM 899 N N . TYR A 1 111 ? 14.501 -7.377 -22.460 1.0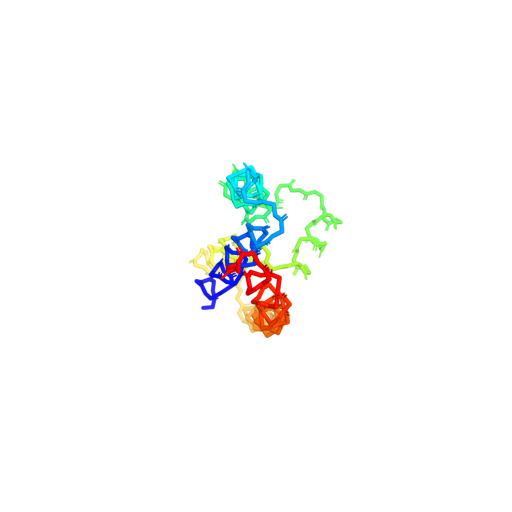0 76.75 111 TYR A N 1
ATOM 900 C CA . TYR A 1 111 ? 15.839 -6.905 -22.100 1.00 76.75 111 TYR A CA 1
ATOM 901 C C . TYR A 1 111 ? 16.944 -7.664 -22.848 1.00 76.75 111 TYR A C 1
ATOM 903 O O . TYR A 1 111 ? 17.869 -7.055 -23.372 1.00 76.75 111 TYR A O 1
ATOM 911 N N . SER A 1 112 ? 16.812 -8.986 -22.999 1.00 68.19 112 SER A N 1
ATOM 912 C CA . SER A 1 112 ? 17.772 -9.792 -23.766 1.00 68.19 112 SER A CA 1
ATOM 913 C C . SER A 1 112 ? 17.844 -9.442 -25.260 1.00 68.19 112 SER A C 1
ATOM 915 O O . SER A 1 112 ? 18.803 -9.840 -25.916 1.00 68.19 112 SER A O 1
ATOM 917 N N . ALA A 1 113 ? 16.860 -8.726 -25.816 1.00 62.81 113 ALA A N 1
ATOM 918 C CA . ALA A 1 113 ? 16.876 -8.294 -27.215 1.00 62.81 113 ALA A CA 1
ATOM 919 C C . ALA A 1 113 ? 17.696 -7.012 -27.452 1.00 62.81 113 ALA A C 1
ATOM 921 O O . ALA A 1 113 ? 18.152 -6.807 -28.570 1.00 62.81 113 ALA A O 1
ATOM 922 N N . GLU A 1 114 ? 17.901 -6.184 -26.423 1.00 61.31 114 GLU A N 1
ATOM 923 C CA . GLU A 1 114 ? 18.667 -4.922 -26.492 1.00 61.31 114 GLU A CA 1
ATOM 924 C C . GLU A 1 114 ? 20.173 -5.132 -26.219 1.00 61.31 114 GLU A C 1
ATOM 926 O O . GLU A 1 114 ? 20.979 -4.232 -26.417 1.00 61.31 114 GLU A O 1
ATOM 931 N N . GLY A 1 115 ? 20.571 -6.319 -25.746 1.00 59.84 115 GLY A N 1
ATOM 932 C CA . GLY A 1 115 ? 21.964 -6.671 -25.434 1.00 59.84 115 GLY A CA 1
ATOM 933 C C . GLY A 1 115 ? 22.755 -7.288 -26.595 1.00 59.84 115 GLY A C 1
ATOM 934 O O . GLY A 1 115 ? 23.638 -8.105 -26.333 1.00 59.84 115 GLY A O 1
ATOM 935 N N . ARG A 1 116 ? 22.406 -6.983 -27.852 1.00 44.62 116 ARG A N 1
ATOM 936 C CA . ARG A 1 116 ? 23.087 -7.471 -29.064 1.00 44.62 116 ARG A CA 1
ATOM 937 C C . ARG A 1 116 ? 23.622 -6.323 -29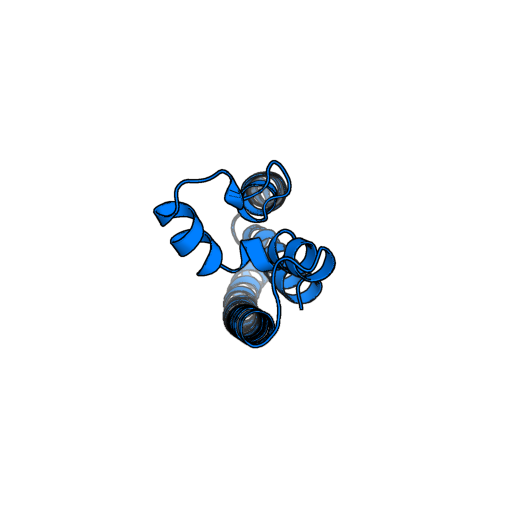.900 1.00 44.62 116 ARG A C 1
ATOM 939 O O . ARG A 1 116 ? 22.858 -5.355 -30.087 1.00 44.62 116 ARG A O 1
#

Radius of gyration: 16.47 Å; chains: 1; bounding box: 42×26×48 Å

Organism: NCBI:txid1975056

pLDDT: mean 92.69, std 8.34, range [44.62, 98.44]